Protein AF-A0A1F6ZIB7-F1 (afdb_monomer_lite)

Radius of gyration: 18.15 Å; chains: 1; bounding box: 62×30×43 Å

Foldseek 3Di:
DDPPPDPPDDPVRVVVVVLLVLLLVLLLLLLVLQVVCCVLQVQWDFDPDPQRWTWGAFALKIWIATNNVSWIWIQHNVRDIDTCSPPSQQSVQSSVLSVVL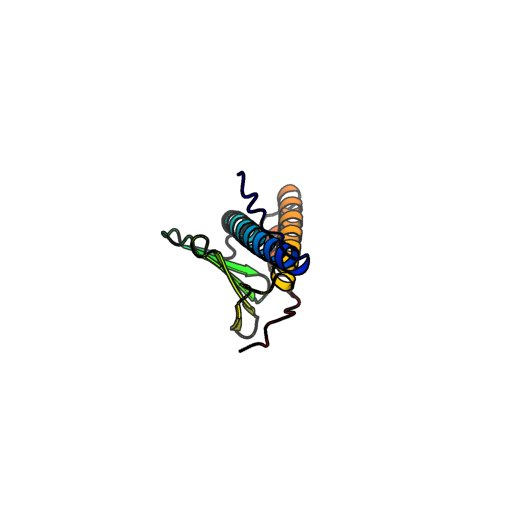VVQLVVCVVPHPSVVSSVSRNDDDDTDPPDRPDD

Structure (mmCIF, N/CA/C/O backbone):
data_AF-A0A1F6ZIB7-F1
#
_entry.id   AF-A0A1F6ZIB7-F1
#
loop_
_atom_site.group_PDB
_atom_site.id
_atom_site.type_symbol
_atom_site.label_atom_id
_atom_site.label_alt_id
_atom_site.label_comp_id
_atom_site.label_asym_id
_atom_site.label_entity_id
_atom_site.label_seq_id
_atom_site.pdbx_PDB_ins_code
_atom_site.Cartn_x
_atom_site.Cartn_y
_atom_site.Cartn_z
_atom_site.occupancy
_atom_site.B_iso_or_equiv
_atom_site.auth_seq_id
_atom_site.auth_comp_id
_atom_site.auth_asym_id
_atom_site.auth_atom_id
_atom_site.pdbx_PDB_model_num
ATOM 1 N N . MET A 1 1 ? 49.292 2.682 -24.109 1.00 42.84 1 MET A N 1
ATOM 2 C CA . MET A 1 1 ? 47.974 2.785 -24.777 1.00 42.84 1 MET A CA 1
ATOM 3 C C . MET A 1 1 ? 46.887 2.647 -23.718 1.00 42.84 1 MET A C 1
ATOM 5 O O . MET A 1 1 ? 46.756 1.574 -23.150 1.00 42.84 1 MET A O 1
ATOM 9 N N . LYS A 1 2 ? 46.167 3.725 -23.384 1.00 43.12 2 LYS A N 1
ATOM 10 C CA . LYS A 1 2 ? 45.013 3.670 -22.473 1.00 43.12 2 LYS A CA 1
ATOM 11 C C . LYS A 1 2 ? 43.752 3.535 -23.329 1.00 43.12 2 LYS A C 1
ATOM 13 O O . LYS A 1 2 ? 43.374 4.502 -23.981 1.00 43.12 2 LYS A O 1
ATOM 18 N N . LYS A 1 3 ? 43.132 2.352 -23.363 1.00 42.75 3 LYS A N 1
ATOM 19 C CA . LYS A 1 3 ? 41.775 2.202 -23.906 1.00 42.75 3 LYS A CA 1
ATOM 20 C C . LYS A 1 3 ? 40.809 2.769 -22.866 1.00 42.75 3 LYS A C 1
ATOM 22 O O . LYS A 1 3 ? 40.631 2.176 -21.806 1.00 42.75 3 LYS A O 1
ATOM 27 N N . LYS A 1 4 ? 40.261 3.957 -23.131 1.00 46.78 4 LYS A N 1
ATOM 28 C CA . LYS A 1 4 ? 39.088 4.467 -22.416 1.00 46.78 4 LYS A CA 1
ATOM 29 C C . LYS A 1 4 ? 37.882 3.696 -22.951 1.00 46.78 4 LYS A C 1
ATOM 31 O O . LYS A 1 4 ? 37.389 4.019 -24.021 1.00 46.78 4 LYS A O 1
ATOM 36 N N . ASN A 1 5 ? 37.450 2.670 -22.229 1.00 47.53 5 ASN A N 1
ATOM 37 C CA . ASN A 1 5 ? 36.135 2.073 -22.433 1.00 47.53 5 ASN A CA 1
ATOM 38 C C . ASN A 1 5 ? 35.145 2.895 -21.598 1.00 47.53 5 ASN A C 1
ATOM 40 O O . ASN A 1 5 ? 34.857 2.544 -20.459 1.00 47.53 5 ASN A O 1
ATOM 44 N N . GLY A 1 6 ? 34.726 4.048 -22.117 1.00 51.22 6 GLY A N 1
ATOM 45 C CA . GLY A 1 6 ? 33.541 4.732 -21.611 1.00 51.22 6 GLY A CA 1
ATOM 46 C C . GLY A 1 6 ? 32.357 4.190 -22.393 1.00 51.22 6 GLY A C 1
ATOM 47 O O . GLY A 1 6 ? 32.307 4.394 -23.601 1.00 51.22 6 GLY A O 1
ATOM 48 N N . ALA A 1 7 ? 31.470 3.440 -21.745 1.00 59.38 7 ALA A N 1
ATOM 49 C CA . ALA A 1 7 ? 30.186 3.110 -22.344 1.00 59.38 7 ALA A CA 1
ATOM 50 C C . ALA A 1 7 ? 29.386 4.417 -22.458 1.00 59.38 7 ALA A C 1
ATOM 52 O O . ALA A 1 7 ? 29.016 5.007 -21.444 1.00 59.38 7 ALA A O 1
ATOM 53 N N . GLU A 1 8 ? 29.204 4.909 -23.681 1.00 57.72 8 GLU A N 1
ATOM 54 C CA . GLU A 1 8 ? 28.270 5.991 -23.984 1.00 57.72 8 GLU A CA 1
ATOM 55 C C . GLU A 1 8 ? 26.873 5.367 -24.052 1.00 57.72 8 GLU A C 1
ATOM 57 O O . GLU A 1 8 ? 26.517 4.743 -25.047 1.00 57.72 8 GLU A O 1
ATOM 62 N N . PHE A 1 9 ? 26.120 5.453 -22.955 1.00 61.12 9 PHE A N 1
ATOM 63 C CA . PHE A 1 9 ? 24.713 5.051 -22.940 1.00 61.12 9 PHE A CA 1
ATOM 64 C C . PHE A 1 9 ? 23.880 6.095 -23.688 1.00 61.12 9 PHE A C 1
ATOM 66 O O . PHE A 1 9 ? 24.076 7.299 -23.496 1.00 61.12 9 PHE A O 1
ATOM 73 N N . GLY A 1 10 ? 22.947 5.645 -24.529 1.00 69.44 10 GLY A N 1
ATOM 74 C CA . GLY A 1 10 ? 22.001 6.540 -25.200 1.00 69.44 10 GLY A CA 1
ATOM 75 C C . GLY A 1 10 ? 21.007 7.151 -24.205 1.00 69.44 10 GLY A C 1
ATOM 76 O O . GLY A 1 10 ? 20.684 6.535 -23.190 1.00 69.44 10 GLY A O 1
ATOM 77 N N . GLU A 1 11 ? 20.475 8.345 -24.492 1.00 70.62 11 GLU A N 1
ATOM 78 C CA . GLU A 1 11 ? 19.506 9.043 -23.620 1.00 70.62 11 GLU A CA 1
ATOM 79 C C . GLU A 1 11 ? 18.298 8.161 -23.240 1.00 70.62 11 GLU A C 1
ATOM 81 O O . GLU A 1 11 ? 17.817 8.212 -22.108 1.00 70.62 11 GLU A O 1
ATOM 86 N N . SER A 1 12 ? 17.862 7.273 -24.141 1.00 78.25 12 SER A N 1
ATOM 87 C CA . SER A 1 12 ? 16.786 6.305 -23.893 1.00 78.25 12 SER A CA 1
ATOM 88 C C . SER A 1 12 ? 17.146 5.215 -22.878 1.00 78.25 12 SER A C 1
ATOM 90 O O . SER A 1 12 ? 16.294 4.792 -22.105 1.00 78.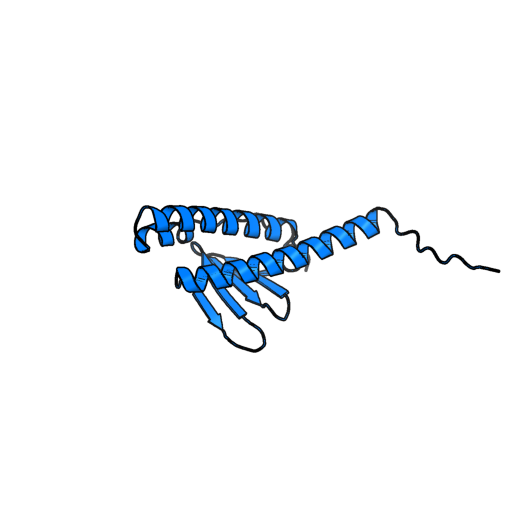25 12 SER A O 1
ATOM 92 N N . GLU A 1 13 ? 18.395 4.743 -22.863 1.00 82.19 13 GLU A N 1
ATOM 93 C CA . GLU A 1 13 ? 18.846 3.713 -21.915 1.00 82.19 13 GLU A CA 1
ATOM 94 C C . GLU A 1 13 ? 18.972 4.296 -20.506 1.00 82.19 13 GLU A C 1
ATOM 96 O O . GLU A 1 13 ? 18.598 3.654 -19.526 1.00 82.19 13 GLU A O 1
ATOM 101 N N . ILE A 1 14 ? 19.434 5.547 -20.408 1.00 84.31 14 ILE A N 1
ATOM 102 C CA . ILE A 1 14 ? 19.493 6.288 -19.145 1.00 84.31 14 ILE A CA 1
ATOM 103 C C . ILE A 1 14 ? 18.083 6.478 -18.572 1.00 84.31 14 ILE A C 1
ATOM 105 O O . ILE A 1 14 ? 17.885 6.244 -17.379 1.00 84.31 14 ILE A O 1
ATOM 109 N N . GLN A 1 15 ? 17.105 6.839 -19.407 1.00 85.12 15 GLN A N 1
ATOM 110 C CA . GLN A 1 15 ? 15.711 7.002 -18.986 1.00 85.12 15 GLN A CA 1
ATOM 111 C C . GLN A 1 15 ? 15.123 5.693 -18.428 1.00 85.12 15 GLN A C 1
ATOM 113 O O . GLN A 1 15 ? 14.556 5.693 -17.337 1.00 85.12 15 GLN A O 1
ATOM 118 N N . ILE A 1 16 ? 15.327 4.561 -19.112 1.00 86.50 16 ILE A N 1
ATOM 119 C CA . ILE A 1 16 ? 14.847 3.243 -18.652 1.00 86.50 16 ILE A CA 1
ATOM 120 C C . ILE A 1 16 ? 15.470 2.865 -17.300 1.00 86.50 16 ILE A C 1
ATOM 122 O O . ILE A 1 16 ? 14.781 2.374 -16.405 1.00 86.50 16 ILE A O 1
ATOM 126 N N . LEU A 1 17 ? 16.773 3.106 -17.126 1.00 87.44 17 LEU A N 1
ATOM 127 C CA . LEU A 1 17 ? 17.465 2.830 -15.864 1.00 87.44 17 LEU A CA 1
ATOM 128 C C . LEU A 1 17 ? 16.940 3.703 -14.717 1.00 87.44 17 LEU A C 1
ATOM 130 O O . LEU A 1 17 ? 16.811 3.222 -13.590 1.00 87.44 17 LEU A O 1
ATOM 134 N N . GLN A 1 18 ? 16.628 4.972 -14.992 1.00 92.00 18 GLN A N 1
ATOM 135 C CA . GLN A 1 18 ? 16.036 5.879 -14.009 1.00 92.00 18 GLN A CA 1
ATOM 136 C C . GLN A 1 18 ? 14.635 5.423 -13.596 1.00 92.00 18 GLN A C 1
ATOM 138 O O . GLN A 1 18 ? 14.360 5.337 -12.400 1.00 92.00 18 GLN A O 1
ATOM 143 N N . GLU A 1 19 ? 13.784 5.067 -14.558 1.00 91.62 19 GLU A N 1
ATOM 144 C CA . GLU A 1 19 ? 12.427 4.579 -14.295 1.00 91.62 19 GLU A CA 1
ATOM 145 C C . GLU A 1 19 ? 12.429 3.255 -13.524 1.00 91.62 19 GLU A C 1
ATOM 147 O O . GLU A 1 19 ? 11.693 3.106 -12.551 1.00 91.62 19 GLU A O 1
ATOM 152 N N . SER A 1 20 ? 13.304 2.315 -13.893 1.00 90.88 20 SER A N 1
ATOM 153 C CA . SER A 1 20 ? 13.453 1.038 -13.186 1.00 90.88 20 SER A CA 1
ATOM 154 C C . SER A 1 20 ? 13.919 1.233 -11.741 1.00 90.88 20 SER A C 1
ATOM 156 O O . SER A 1 20 ? 13.385 0.608 -10.820 1.00 90.88 20 SER A O 1
ATOM 158 N N . ARG A 1 21 ? 14.880 2.138 -11.519 1.00 93.62 21 ARG A N 1
ATOM 159 C CA . ARG A 1 21 ? 15.339 2.485 -10.173 1.00 93.62 21 ARG A CA 1
ATOM 160 C C . ARG A 1 21 ? 14.219 3.111 -9.347 1.00 93.62 21 ARG A C 1
ATOM 162 O O . ARG A 1 21 ? 14.023 2.722 -8.198 1.00 93.62 21 ARG A O 1
ATOM 169 N N . GLU A 1 22 ? 13.500 4.073 -9.915 1.00 95.69 22 GLU A N 1
ATOM 170 C CA . GLU A 1 22 ? 12.400 4.739 -9.223 1.00 95.69 22 GLU A CA 1
ATOM 171 C C . GLU A 1 22 ? 11.288 3.757 -8.850 1.00 95.69 22 GLU A C 1
ATOM 173 O O . GLU A 1 22 ? 10.782 3.806 -7.729 1.00 95.69 22 GLU A O 1
ATOM 178 N N . LEU A 1 23 ? 10.952 2.835 -9.754 1.00 95.12 23 LEU A N 1
ATOM 179 C CA . LEU A 1 23 ? 9.972 1.786 -9.507 1.00 95.12 23 LEU A CA 1
ATOM 180 C C . LEU A 1 23 ? 10.355 0.947 -8.282 1.00 95.12 23 LEU A C 1
ATOM 182 O O . LEU A 1 23 ? 9.546 0.796 -7.368 1.00 95.12 23 LEU A O 1
ATOM 186 N N . GLY A 1 24 ? 11.603 0.469 -8.218 1.00 94.88 24 GLY A N 1
ATOM 187 C CA . GLY A 1 24 ? 12.105 -0.275 -7.060 1.00 94.88 24 GLY A CA 1
ATOM 188 C C . GLY A 1 24 ? 12.053 0.538 -5.761 1.00 94.88 24 GLY A C 1
ATOM 189 O O . GLY A 1 24 ? 11.571 0.052 -4.737 1.00 94.88 24 GLY A O 1
ATOM 190 N N . GLU A 1 25 ? 12.478 1.805 -5.802 1.00 96.44 25 GLU A N 1
ATOM 191 C CA . GLU A 1 25 ? 12.436 2.696 -4.636 1.00 96.44 25 GLU A CA 1
ATOM 192 C C . GLU A 1 25 ? 11.004 2.960 -4.142 1.00 96.44 25 GLU A C 1
ATOM 194 O O . GLU A 1 25 ? 10.774 3.050 -2.934 1.00 96.44 25 GLU A O 1
ATOM 199 N N . LEU A 1 26 ? 10.037 3.107 -5.050 1.00 97.56 26 LEU A N 1
ATOM 200 C CA . LEU A 1 26 ? 8.635 3.312 -4.693 1.00 97.56 26 LEU A CA 1
ATOM 201 C C . LEU A 1 26 ? 8.004 2.052 -4.109 1.00 97.56 26 LEU A C 1
ATOM 203 O O . LEU A 1 26 ? 7.328 2.161 -3.090 1.00 97.56 26 LEU A O 1
ATOM 207 N N . LYS A 1 27 ? 8.257 0.873 -4.685 1.00 97.19 27 LYS A N 1
ATOM 208 C CA . LYS A 1 27 ? 7.747 -0.401 -4.149 1.00 97.19 27 LYS A CA 1
ATOM 209 C C . LYS A 1 27 ? 8.237 -0.634 -2.723 1.00 97.19 27 LYS A C 1
ATOM 211 O O . LYS A 1 27 ? 7.429 -0.917 -1.846 1.00 97.19 27 LYS A O 1
ATOM 216 N N . TYR A 1 28 ? 9.518 -0.373 -2.460 1.00 96.50 28 TYR A N 1
ATOM 217 C CA . TYR A 1 28 ? 10.065 -0.413 -1.103 1.00 96.50 28 TYR A CA 1
ATOM 218 C C . TYR A 1 28 ? 9.379 0.591 -0.159 1.00 96.50 28 TYR A C 1
ATOM 220 O O . TYR A 1 28 ? 8.989 0.249 0.955 1.00 96.50 28 TYR A O 1
ATOM 228 N N . LYS A 1 29 ? 9.187 1.845 -0.595 1.00 97.56 29 LYS A N 1
ATOM 229 C CA . LYS A 1 29 ? 8.506 2.871 0.219 1.00 97.56 29 LYS A CA 1
ATOM 230 C C . LYS A 1 29 ? 7.048 2.520 0.511 1.00 97.56 29 LYS A C 1
ATOM 232 O O . LYS A 1 29 ? 6.579 2.820 1.606 1.00 97.56 29 LYS A O 1
ATOM 237 N N . ILE A 1 30 ? 6.342 1.932 -0.454 1.00 98.00 30 ILE A N 1
ATOM 238 C CA . ILE A 1 30 ? 4.977 1.432 -0.275 1.00 98.00 30 ILE A CA 1
ATOM 239 C C . ILE A 1 30 ? 4.987 0.323 0.770 1.00 98.00 30 ILE A C 1
ATOM 241 O O . ILE A 1 30 ? 4.268 0.446 1.755 1.00 98.00 30 ILE A O 1
ATOM 245 N N . HIS A 1 31 ? 5.849 -0.681 0.614 1.00 97.56 31 HIS A N 1
ATOM 246 C CA . HIS A 1 31 ? 5.975 -1.792 1.553 1.00 97.56 31 HIS A CA 1
ATOM 247 C C . HIS A 1 31 ? 6.159 -1.303 3.001 1.00 97.56 31 HIS A C 1
ATOM 249 O O . HIS A 1 31 ? 5.338 -1.568 3.878 1.00 97.56 31 HIS A O 1
ATOM 255 N N . GLU A 1 32 ? 7.164 -0.456 3.232 1.00 96.88 32 GLU A N 1
ATOM 256 C CA . GLU A 1 32 ? 7.455 0.128 4.547 1.00 96.88 32 GLU A CA 1
ATOM 257 C C . GLU A 1 32 ? 6.312 0.982 5.113 1.00 96.88 32 GLU A C 1
ATOM 259 O O . GLU A 1 32 ? 6.130 1.079 6.332 1.00 96.88 32 GLU A O 1
ATOM 264 N N . LEU A 1 33 ? 5.556 1.655 4.243 1.00 97.56 33 LEU A N 1
ATOM 265 C CA . LEU A 1 33 ? 4.387 2.423 4.648 1.00 97.56 33 LEU A CA 1
ATOM 266 C C . LEU A 1 33 ? 3.253 1.492 5.088 1.00 97.56 33 LEU A C 1
ATOM 268 O O . LEU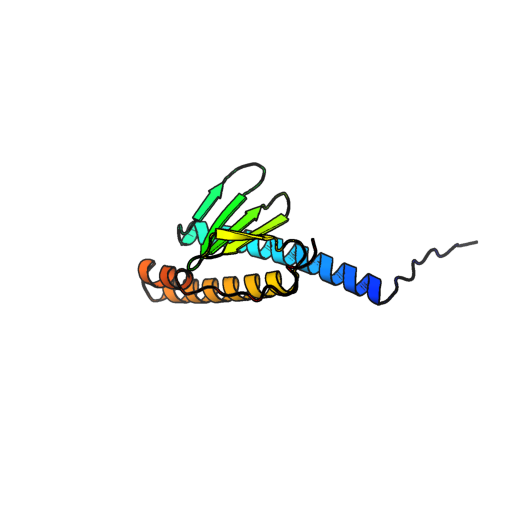 A 1 33 ? 2.665 1.733 6.142 1.00 97.56 33 LEU A O 1
ATOM 272 N N . LEU A 1 34 ? 2.986 0.423 4.336 1.00 97.75 34 LEU A N 1
ATOM 273 C CA . LEU A 1 34 ? 1.948 -0.553 4.662 1.00 97.75 34 LEU A CA 1
ATOM 274 C C . LEU A 1 34 ? 2.228 -1.248 5.998 1.00 97.75 34 LEU A C 1
ATOM 276 O O . LEU A 1 34 ? 1.326 -1.301 6.831 1.00 97.75 34 LEU A O 1
ATOM 280 N N . LYS A 1 35 ? 3.479 -1.649 6.285 1.00 95.88 35 LYS A N 1
ATOM 281 C CA . LYS A 1 35 ? 3.853 -2.220 7.601 1.00 95.88 35 LYS A CA 1
ATOM 282 C C . LYS A 1 35 ? 3.438 -1.309 8.749 1.00 95.88 35 LYS A C 1
ATOM 284 O O . LYS A 1 35 ? 2.819 -1.734 9.721 1.00 95.88 35 LYS A O 1
ATOM 289 N N . LYS A 1 36 ? 3.764 -0.019 8.628 1.00 95.81 36 LYS A N 1
ATOM 290 C CA . LYS A 1 36 ? 3.435 0.986 9.648 1.00 95.81 36 LYS A CA 1
ATOM 291 C C . LYS A 1 36 ? 1.932 1.182 9.780 1.00 95.81 36 LYS A C 1
ATOM 293 O O . LYS A 1 36 ? 1.453 1.400 10.890 1.00 95.81 36 LYS A O 1
ATOM 298 N N . LEU A 1 37 ? 1.203 1.152 8.666 1.00 96.25 37 LEU A N 1
ATOM 299 C CA . LEU A 1 37 ? -0.246 1.300 8.666 1.00 96.25 37 LEU A CA 1
ATOM 300 C C . LEU A 1 37 ? -0.934 0.093 9.299 1.00 96.25 37 LEU A C 1
ATOM 302 O O . LEU A 1 37 ? -1.810 0.310 10.129 1.00 96.25 37 LEU A O 1
ATOM 306 N N . ILE A 1 38 ? -0.510 -1.140 9.017 1.00 95.69 38 ILE A N 1
ATOM 307 C CA . ILE A 1 38 ? -1.067 -2.349 9.648 1.00 95.69 38 ILE A CA 1
ATOM 308 C C . ILE A 1 38 ? -0.936 -2.277 11.164 1.00 95.69 38 ILE A C 1
ATOM 310 O O . ILE A 1 38 ? -1.939 -2.365 11.864 1.00 95.69 38 ILE A O 1
ATOM 314 N N . VAL A 1 39 ? 0.265 -1.990 11.673 1.00 93.62 39 VAL A N 1
ATOM 315 C CA . VAL A 1 39 ? 0.506 -1.876 13.123 1.00 93.62 39 VAL A CA 1
ATOM 316 C C . VAL A 1 39 ? -0.383 -0.809 13.777 1.00 93.62 39 VAL A C 1
ATOM 318 O O . VAL A 1 39 ? -0.746 -0.925 14.944 1.00 93.62 39 VAL A O 1
ATOM 321 N N . LYS A 1 40 ? -0.730 0.255 13.044 1.00 93.06 40 LYS A N 1
ATOM 322 C CA . LYS A 1 40 ? -1.551 1.363 13.552 1.00 93.06 40 LYS A CA 1
ATOM 323 C C . LYS A 1 40 ? -3.059 1.142 13.404 1.00 93.06 40 LYS A C 1
ATOM 325 O O . LYS A 1 40 ? -3.816 1.753 14.156 1.00 93.06 40 LYS A O 1
ATOM 330 N N . THR A 1 41 ? -3.491 0.394 12.392 1.00 93.75 41 THR A N 1
ATOM 331 C CA . THR A 1 41 ? -4.893 0.367 11.934 1.00 93.75 41 THR A CA 1
ATOM 332 C C . THR A 1 41 ? -5.548 -1.000 12.025 1.00 93.75 41 THR A C 1
ATOM 334 O O . THR A 1 41 ? -6.773 -1.043 12.055 1.00 93.75 41 THR A O 1
ATOM 337 N N . GLU A 1 42 ? -4.759 -2.077 12.060 1.00 93.38 42 GLU A N 1
ATOM 338 C CA . GLU A 1 42 ? -5.226 -3.469 12.012 1.00 93.38 42 GLU A CA 1
ATOM 339 C C . GLU A 1 42 ? -6.069 -3.798 10.757 1.00 93.38 42 GLU A C 1
ATOM 341 O O . GLU A 1 42 ? -6.818 -4.768 10.747 1.00 93.38 42 GLU A O 1
ATOM 346 N N . LEU A 1 43 ? -5.949 -3.004 9.682 1.00 94.12 43 LEU A N 1
ATOM 347 C CA . LEU A 1 43 ? -6.648 -3.205 8.402 1.00 94.12 43 LEU A CA 1
ATOM 348 C C . LEU A 1 43 ? -5.892 -4.148 7.457 1.00 94.12 43 LEU A C 1
ATOM 350 O O . LEU A 1 43 ? -5.669 -3.831 6.291 1.00 94.12 43 LEU A O 1
ATOM 354 N N . GLY A 1 44 ? -5.404 -5.267 7.968 1.00 94.38 44 GLY A N 1
ATOM 355 C CA . GLY A 1 44 ? -4.658 -6.205 7.147 1.00 94.38 44 GLY A CA 1
ATOM 356 C C . GLY A 1 44 ? -3.800 -7.153 7.956 1.00 94.38 44 GLY A C 1
ATOM 357 O O . GLY A 1 44 ? -3.829 -7.165 9.188 1.00 94.38 44 GLY A O 1
ATOM 358 N N . GLU A 1 45 ? -3.001 -7.921 7.234 1.00 95.06 45 GLU A N 1
ATOM 359 C CA . GLU A 1 45 ? -2.174 -8.984 7.776 1.00 95.06 45 GLU A CA 1
ATOM 360 C C . GLU A 1 45 ? -0.716 -8.766 7.375 1.00 95.06 45 GLU A C 1
ATOM 362 O O . GLU A 1 45 ? -0.395 -8.475 6.220 1.00 95.06 45 GLU A O 1
ATOM 367 N N . LEU A 1 46 ? 0.166 -8.892 8.364 1.00 92.94 46 LEU A N 1
ATOM 368 C CA . LEU A 1 46 ? 1.606 -8.977 8.171 1.00 92.94 46 LEU A CA 1
ATOM 369 C C . LEU A 1 46 ? 2.006 -10.430 8.423 1.00 92.94 46 LEU A C 1
ATOM 371 O O . LEU A 1 46 ? 1.907 -10.908 9.555 1.00 92.94 46 LEU A O 1
ATOM 375 N N . GLU A 1 47 ? 2.466 -11.123 7.387 1.00 91.12 47 GLU A N 1
ATOM 376 C CA . GLU A 1 47 ? 3.030 -12.459 7.535 1.00 91.12 47 GLU A CA 1
ATOM 377 C C . GLU A 1 47 ? 4.526 -12.326 7.828 1.00 91.12 47 GLU A C 1
ATOM 379 O O . GLU A 1 47 ? 5.353 -12.086 6.942 1.00 91.12 47 GLU A O 1
ATOM 384 N N . GLU A 1 48 ? 4.877 -12.461 9.110 1.00 72.44 48 GLU A N 1
ATOM 385 C CA . GLU A 1 48 ? 6.259 -12.412 9.593 1.00 72.44 48 GLU A CA 1
ATOM 386 C C . GLU A 1 48 ? 7.020 -13.692 9.195 1.00 72.44 48 GLU A C 1
ATOM 388 O O . GLU A 1 48 ? 7.316 -14.573 10.005 1.00 72.44 48 GLU A O 1
ATOM 393 N N . GLY A 1 49 ? 7.314 -13.803 7.901 1.00 83.06 49 GLY A N 1
ATOM 394 C CA . GLY A 1 49 ? 8.146 -14.830 7.290 1.00 83.06 49 GLY A CA 1
ATOM 395 C C . GLY A 1 49 ? 9.433 -14.254 6.700 1.00 83.06 49 GLY A C 1
ATOM 396 O O . GLY A 1 49 ? 9.742 -13.072 6.820 1.00 83.06 49 GLY A O 1
ATOM 397 N N . TRP A 1 50 ? 10.201 -15.099 6.012 1.00 83.62 50 TRP A N 1
ATOM 398 C CA . TRP A 1 50 ? 11.401 -14.659 5.286 1.00 83.62 50 TRP A CA 1
ATOM 399 C C . TRP A 1 50 ? 11.074 -13.739 4.098 1.00 83.62 50 TRP A C 1
ATOM 401 O O . TRP A 1 50 ? 11.941 -12.980 3.667 1.00 83.62 50 TRP A O 1
ATOM 411 N N . ALA A 1 51 ? 9.851 -13.838 3.569 1.00 84.44 51 ALA A N 1
ATOM 412 C CA . ALA A 1 51 ? 9.367 -13.050 2.444 1.00 84.44 51 ALA A CA 1
ATOM 413 C C . ALA A 1 51 ? 8.883 -11.650 2.859 1.00 84.44 51 ALA A C 1
ATOM 415 O O . ALA A 1 51 ? 8.926 -10.739 2.031 1.00 84.44 51 ALA A O 1
ATOM 416 N N . ASP A 1 52 ? 8.530 -11.475 4.142 1.00 90.56 52 ASP A N 1
ATOM 417 C CA . ASP A 1 52 ? 7.993 -10.231 4.704 1.00 90.56 52 ASP A CA 1
ATOM 418 C C . ASP A 1 52 ? 6.768 -9.774 3.900 1.00 90.56 52 ASP A C 1
ATOM 420 O O . ASP A 1 52 ? 6.820 -8.778 3.187 1.00 90.56 52 ASP A O 1
ATOM 424 N N . ASP A 1 53 ? 5.704 -10.579 3.915 1.00 96.00 53 ASP A N 1
ATOM 425 C CA . ASP A 1 53 ? 4.524 -10.376 3.074 1.00 96.00 53 ASP A CA 1
ATOM 426 C C . ASP A 1 53 ? 3.456 -9.551 3.797 1.00 96.00 53 ASP A C 1
ATOM 428 O O . ASP A 1 53 ? 3.231 -9.685 5.003 1.00 96.00 53 ASP A O 1
ATOM 432 N N . ILE A 1 54 ? 2.783 -8.687 3.042 1.00 97.19 54 ILE A N 1
ATOM 433 C CA . ILE A 1 54 ? 1.744 -7.792 3.540 1.00 97.19 54 ILE A CA 1
ATOM 434 C C . ILE A 1 54 ? 0.501 -7.907 2.675 1.00 97.19 54 ILE A C 1
ATOM 436 O O . ILE A 1 54 ? 0.595 -7.754 1.460 1.00 97.19 54 ILE A O 1
ATOM 440 N N . ASN A 1 55 ? -0.657 -8.036 3.318 1.00 97.31 55 ASN A N 1
ATOM 441 C CA . ASN A 1 55 ? -1.961 -7.754 2.728 1.00 97.31 55 ASN A CA 1
ATOM 442 C C . ASN A 1 55 ? -2.596 -6.587 3.483 1.00 97.31 55 ASN A C 1
ATOM 444 O O . ASN A 1 55 ? -2.728 -6.645 4.703 1.00 97.31 55 ASN A O 1
ATOM 448 N N . PHE A 1 56 ? -2.960 -5.516 2.783 1.00 97.62 56 PHE A N 1
ATOM 449 C CA . PHE A 1 56 ? -3.565 -4.330 3.388 1.00 97.62 56 PHE A CA 1
ATOM 450 C C . PHE A 1 56 ? -4.877 -3.961 2.704 1.00 97.62 56 PHE A C 1
ATOM 452 O O . PHE A 1 56 ? -4.897 -3.695 1.501 1.00 97.62 56 PHE A O 1
ATOM 459 N N . ASP A 1 57 ? -5.945 -3.871 3.486 1.00 96.62 57 ASP A N 1
ATOM 460 C CA . ASP A 1 57 ? -7.281 -3.551 3.005 1.00 96.62 57 ASP A CA 1
ATOM 461 C C . ASP A 1 57 ? -7.478 -2.037 2.885 1.00 96.62 57 ASP A C 1
ATOM 463 O O . ASP A 1 57 ? -7.235 -1.251 3.810 1.00 96.62 57 ASP A O 1
ATOM 467 N N . ILE A 1 58 ? -7.943 -1.607 1.713 1.00 94.94 58 ILE A N 1
ATOM 468 C CA . ILE A 1 58 ? -8.166 -0.204 1.382 1.00 94.94 58 ILE A CA 1
ATOM 469 C C . ILE A 1 58 ? -9.405 -0.037 0.496 1.00 94.94 58 ILE A C 1
ATOM 471 O O . ILE A 1 58 ? -9.453 -0.420 -0.669 1.00 94.94 58 ILE A O 1
ATOM 475 N N . GLY A 1 59 ? -10.434 0.602 1.044 1.00 92.12 59 GLY A N 1
ATOM 476 C CA . GLY A 1 59 ? -11.740 0.696 0.405 1.00 92.12 59 GLY A CA 1
ATOM 477 C C . GLY A 1 59 ? -12.345 -0.695 0.236 1.00 92.12 59 GLY A C 1
ATOM 478 O O . GLY A 1 59 ? -12.555 -1.394 1.222 1.00 92.12 59 GLY A O 1
ATOM 479 N N . ALA A 1 60 ? -12.619 -1.071 -1.012 1.00 92.19 60 ALA A N 1
ATOM 480 C CA . ALA A 1 60 ? -13.050 -2.414 -1.400 1.00 92.19 60 ALA A CA 1
ATOM 481 C C . ALA A 1 60 ? -11.920 -3.224 -2.067 1.00 92.19 60 ALA A C 1
ATOM 483 O O . ALA A 1 60 ? -12.186 -4.239 -2.695 1.00 92.19 60 ALA A O 1
ATOM 484 N N . CYS A 1 61 ? -10.675 -2.757 -1.966 1.00 94.75 61 CYS A N 1
ATOM 485 C CA . CYS A 1 61 ? -9.506 -3.365 -2.590 1.00 94.75 61 CYS A CA 1
ATOM 486 C C . CYS A 1 61 ? -8.538 -3.891 -1.526 1.00 94.75 61 CYS A C 1
ATOM 488 O O . CYS A 1 61 ? -8.534 -3.407 -0.391 1.00 94.75 61 CYS A O 1
ATOM 490 N N . THR A 1 62 ? -7.636 -4.780 -1.929 1.00 96.69 62 THR A N 1
ATOM 491 C CA . THR A 1 62 ? -6.526 -5.251 -1.091 1.00 96.69 62 THR A CA 1
ATOM 492 C C . THR A 1 62 ? -5.208 -5.022 -1.823 1.00 96.69 62 THR A C 1
ATOM 494 O O . THR A 1 62 ? -5.074 -5.316 -3.009 1.00 96.69 62 THR A O 1
ATOM 497 N N . ILE A 1 63 ? -4.222 -4.460 -1.127 1.00 97.31 63 ILE A N 1
ATOM 498 C CA . ILE A 1 63 ? -2.860 -4.299 -1.636 1.00 97.31 63 ILE A CA 1
ATOM 499 C C . ILE A 1 63 ? -2.006 -5.418 -1.058 1.00 97.31 63 ILE A C 1
ATOM 501 O O . ILE A 1 63 ? -1.789 -5.461 0.154 1.00 97.31 63 ILE A O 1
ATOM 505 N N . TYR A 1 64 ? -1.473 -6.262 -1.932 1.00 97.62 64 TYR A N 1
ATOM 506 C CA . TYR A 1 64 ? -0.444 -7.231 -1.586 1.00 97.62 64 TYR A CA 1
ATOM 507 C C . TYR A 1 64 ? 0.945 -6.651 -1.859 1.00 97.62 64 TYR A C 1
ATOM 509 O O . TYR A 1 64 ? 1.192 -6.079 -2.925 1.00 97.62 64 TYR A O 1
ATOM 517 N N . SER A 1 65 ? 1.874 -6.815 -0.917 1.00 97.44 65 SER A N 1
ATOM 518 C CA . SER A 1 65 ? 3.275 -6.441 -1.095 1.00 97.44 65 SER A CA 1
ATOM 519 C C . SER A 1 65 ? 4.225 -7.459 -0.471 1.00 97.44 65 SER A C 1
ATOM 521 O O . SER A 1 65 ? 4.165 -7.697 0.731 1.00 97.44 65 SER A O 1
ATOM 523 N N . CYS A 1 66 ? 5.162 -7.967 -1.274 1.00 95.62 6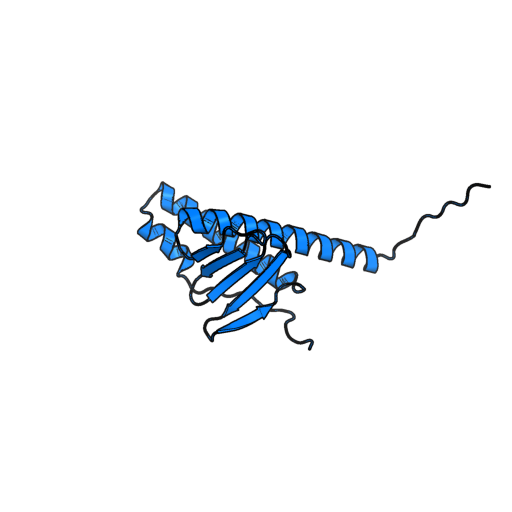6 CYS A N 1
ATOM 524 C CA . CYS A 1 66 ? 6.260 -8.818 -0.813 1.00 95.62 66 CYS A CA 1
ATOM 525 C C . CYS A 1 66 ? 7.538 -7.994 -0.645 1.00 95.62 66 CYS A C 1
ATOM 527 O O . CYS A 1 66 ? 8.040 -7.439 -1.632 1.00 95.62 66 CYS A O 1
ATOM 529 N N . GLY A 1 67 ? 8.097 -7.943 0.564 1.00 91.50 67 GLY A N 1
ATOM 530 C CA . GLY A 1 67 ? 9.344 -7.226 0.834 1.00 91.50 67 GLY A CA 1
ATOM 531 C C . GLY A 1 67 ? 10.548 -7.862 0.134 1.00 91.50 67 GLY A C 1
ATOM 532 O O . GLY A 1 67 ? 11.345 -7.166 -0.502 1.00 91.50 67 GLY A O 1
ATOM 533 N N . TYR A 1 68 ? 10.657 -9.194 0.183 1.00 90.88 68 TYR A N 1
ATOM 534 C CA . TYR A 1 68 ? 11.809 -9.926 -0.354 1.00 90.88 68 TYR A CA 1
ATOM 535 C C . TYR A 1 68 ? 11.887 -9.887 -1.882 1.00 90.88 68 TYR A C 1
ATOM 537 O O . TYR A 1 68 ? 12.919 -9.521 -2.449 1.00 90.88 68 TYR A O 1
ATOM 545 N N . TYR A 1 69 ? 10.795 -10.240 -2.562 1.00 90.88 69 TYR A N 1
ATOM 546 C CA . TYR A 1 69 ? 10.743 -10.221 -4.026 1.00 90.88 69 TYR A CA 1
ATOM 547 C C . TYR A 1 69 ? 10.457 -8.834 -4.590 1.00 90.88 69 TYR A C 1
ATOM 549 O O . TYR A 1 69 ? 10.476 -8.660 -5.808 1.00 90.88 69 TYR A O 1
ATOM 557 N N . SER A 1 70 ? 10.218 -7.846 -3.716 1.00 91.62 70 SER A N 1
ATOM 558 C CA . SER A 1 70 ? 9.755 -6.519 -4.100 1.00 91.62 70 SER A CA 1
ATOM 559 C C . SER A 1 70 ? 8.578 -6.641 -5.059 1.00 91.62 70 SER A C 1
ATOM 561 O O . SER A 1 70 ? 8.664 -6.076 -6.136 1.00 91.62 70 SER A O 1
ATOM 563 N N . GLN A 1 71 ? 7.536 -7.406 -4.724 1.00 94.31 71 GLN A N 1
ATOM 564 C CA . GLN A 1 71 ? 6.325 -7.560 -5.549 1.00 94.31 71 GLN A CA 1
ATOM 565 C C . GLN A 1 71 ? 5.223 -6.632 -5.053 1.00 94.31 71 GLN A C 1
ATOM 567 O O . GLN A 1 71 ? 5.181 -6.288 -3.866 1.00 94.31 71 GLN A O 1
ATOM 572 N N . LEU A 1 72 ? 4.354 -6.203 -5.965 1.00 96.62 72 LEU A N 1
ATOM 573 C CA . LEU A 1 72 ? 3.214 -5.365 -5.632 1.00 96.62 72 LEU A CA 1
ATOM 574 C C . LEU A 1 72 ? 2.015 -5.701 -6.520 1.00 96.62 72 LEU A C 1
ATOM 576 O O . LEU A 1 72 ? 2.069 -5.523 -7.737 1.00 96.62 72 LEU A O 1
ATOM 580 N N . THR A 1 73 ? 0.923 -6.114 -5.887 1.00 96.75 73 THR A N 1
ATOM 581 C CA . THR A 1 73 ? -0.332 -6.471 -6.555 1.00 96.75 73 THR A CA 1
ATOM 582 C C . THR A 1 73 ? -1.477 -5.706 -5.907 1.00 96.75 73 THR A C 1
ATOM 584 O O . THR A 1 73 ? -1.507 -5.532 -4.689 1.00 96.75 73 THR A O 1
ATOM 587 N N . LEU A 1 74 ? -2.416 -5.228 -6.720 1.00 95.69 74 LEU A N 1
ATOM 588 C CA . LEU A 1 74 ? -3.688 -4.691 -6.250 1.00 95.69 74 LEU A CA 1
ATOM 589 C C . LEU A 1 74 ? -4.798 -5.660 -6.646 1.00 95.69 74 LEU A C 1
ATOM 591 O O . LEU A 1 74 ? -4.958 -5.936 -7.828 1.00 95.69 74 LEU A O 1
ATOM 595 N N . THR A 1 75 ? -5.577 -6.123 -5.681 1.00 94.94 75 THR A N 1
ATOM 596 C CA . THR A 1 75 ? -6.831 -6.833 -5.930 1.00 94.94 75 THR A CA 1
ATOM 597 C C . THR A 1 75 ? -7.972 -5.831 -5.825 1.00 94.94 75 THR A C 1
ATOM 599 O O . THR A 1 75 ? -8.089 -5.146 -4.805 1.00 94.94 75 THR A O 1
ATOM 602 N N . ASP A 1 76 ? -8.763 -5.678 -6.884 1.00 91.62 76 ASP A N 1
ATOM 603 C CA . ASP A 1 76 ? -9.876 -4.725 -6.914 1.00 91.62 76 ASP A CA 1
ATOM 604 C C . ASP A 1 76 ? -11.162 -5.261 -6.254 1.00 91.62 76 ASP A C 1
ATOM 606 O O . ASP A 1 76 ? -11.179 -6.341 -5.665 1.00 91.62 76 ASP A O 1
ATOM 610 N N . GLU A 1 77 ? -12.241 -4.474 -6.318 1.00 90.06 77 GLU A N 1
ATOM 611 C CA . GLU A 1 77 ? -13.530 -4.808 -5.692 1.00 90.06 77 GLU A CA 1
ATOM 612 C C . GLU A 1 77 ? -14.244 -6.012 -6.321 1.00 90.06 77 GLU A C 1
ATOM 614 O O . GLU A 1 77 ? -15.073 -6.643 -5.661 1.00 90.06 77 GLU A O 1
ATOM 619 N N . ASP A 1 78 ? -13.901 -6.348 -7.566 1.00 90.88 78 ASP A N 1
ATOM 620 C CA . ASP A 1 78 ? -14.408 -7.523 -8.274 1.00 90.88 78 ASP A CA 1
ATOM 621 C C . ASP A 1 78 ? -13.541 -8.769 -7.999 1.00 90.88 78 ASP A C 1
ATOM 623 O O . ASP A 1 78 ? -13.897 -9.882 -8.396 1.00 90.88 78 ASP A O 1
ATOM 627 N N . GLY A 1 79 ? -12.427 -8.605 -7.274 1.00 90.31 79 GLY A N 1
ATOM 628 C CA . GLY A 1 79 ? -11.463 -9.660 -6.976 1.00 90.31 79 GLY A CA 1
ATOM 629 C C . GLY A 1 79 ? -10.441 -9.894 -8.091 1.00 90.31 79 GLY A C 1
ATOM 630 O O . GLY A 1 79 ? -9.738 -10.904 -8.056 1.00 90.31 79 GLY A O 1
ATOM 631 N N . GLU A 1 80 ? -10.347 -9.000 -9.077 1.00 92.56 80 GLU A N 1
ATOM 632 C CA . GLU A 1 80 ? -9.355 -9.095 -10.149 1.00 92.56 80 GLU A CA 1
ATOM 633 C C . GLU A 1 80 ? -7.987 -8.618 -9.646 1.00 92.56 80 GLU A C 1
ATOM 635 O O . GLU A 1 80 ? -7.859 -7.572 -9.003 1.00 92.56 80 GLU A O 1
ATOM 640 N N . GLU A 1 81 ? -6.947 -9.397 -9.946 1.00 94.44 81 GLU A N 1
ATOM 641 C CA . GLU A 1 81 ? -5.570 -9.097 -9.556 1.00 94.44 81 GLU A CA 1
ATOM 642 C C . GLU A 1 81 ? -4.839 -8.288 -10.634 1.00 94.44 81 GLU A C 1
ATOM 644 O O . GLU A 1 81 ? -4.746 -8.680 -11.800 1.00 94.44 81 GLU A O 1
ATOM 649 N N . HIS A 1 82 ? -4.232 -7.185 -10.207 1.00 92.69 82 HIS A N 1
ATOM 650 C CA . HIS A 1 82 ? -3.484 -6.256 -11.044 1.00 92.69 82 HIS A CA 1
ATOM 651 C C . HIS A 1 82 ? -2.025 -6.208 -10.584 1.00 92.69 82 HIS A C 1
ATOM 653 O O . HIS A 1 82 ? -1.698 -5.568 -9.582 1.00 92.69 82 HIS A O 1
ATOM 659 N N . GLU A 1 83 ? -1.133 -6.886 -11.310 1.00 94.31 83 GLU A N 1
ATOM 660 C CA . GLU A 1 83 ? 0.311 -6.866 -11.036 1.00 94.31 83 GLU A CA 1
ATOM 661 C C . GLU A 1 83 ? 0.908 -5.500 -11.421 1.00 94.31 83 GLU A C 1
ATOM 663 O O . GLU A 1 83 ? 0.851 -5.077 -12.578 1.00 94.31 83 GLU A O 1
ATOM 668 N N . LEU A 1 84 ? 1.510 -4.800 -10.454 1.00 93.12 84 LEU A N 1
ATOM 669 C CA . LEU A 1 84 ? 2.026 -3.434 -10.629 1.00 93.12 84 LEU A CA 1
ATOM 670 C C . LEU A 1 84 ? 3.545 -3.393 -10.850 1.00 93.12 84 LEU A C 1
ATOM 672 O O . LEU A 1 84 ? 4.150 -2.323 -10.927 1.00 93.12 84 LEU A O 1
ATOM 676 N N . ASP A 1 85 ? 4.177 -4.557 -10.990 1.00 90.38 85 ASP A N 1
ATOM 677 C CA . ASP A 1 85 ? 5.630 -4.736 -11.007 1.00 90.38 85 ASP A CA 1
ATOM 678 C C . ASP A 1 85 ? 6.352 -4.055 -12.170 1.00 90.38 85 ASP A C 1
ATOM 680 O O . ASP A 1 85 ? 7.580 -3.954 -12.153 1.00 90.38 85 ASP A O 1
ATOM 684 N N . ARG A 1 86 ? 5.603 -3.583 -13.171 1.00 89.12 86 ARG A N 1
ATOM 685 C CA . ARG A 1 86 ? 6.116 -2.896 -14.363 1.00 89.12 86 ARG A CA 1
ATOM 686 C C . ARG A 1 86 ? 5.416 -1.568 -14.653 1.00 89.12 86 ARG A C 1
ATOM 688 O O . ARG A 1 86 ? 5.793 -0.896 -15.610 1.00 89.12 86 ARG A O 1
ATOM 695 N N . ASP A 1 87 ? 4.422 -1.179 -13.856 1.00 91.62 87 ASP A N 1
ATOM 696 C CA . ASP A 1 87 ? 3.621 0.025 -14.095 1.00 91.62 87 ASP A CA 1
ATOM 697 C C . ASP A 1 87 ? 4.039 1.152 -13.140 1.00 91.62 87 ASP A C 1
ATOM 699 O O . ASP A 1 87 ? 3.447 1.376 -12.084 1.00 91.62 87 ASP A O 1
ATOM 703 N N . LEU A 1 88 ? 5.090 1.887 -13.518 1.00 93.19 88 LEU A N 1
ATOM 704 C CA . LEU A 1 88 ? 5.576 3.027 -12.735 1.00 93.19 88 LEU A CA 1
ATOM 705 C C . LEU A 1 88 ? 4.502 4.108 -12.534 1.00 93.19 88 LEU A C 1
ATOM 707 O O . LEU A 1 88 ? 4.492 4.762 -11.489 1.00 93.19 88 LEU A O 1
ATOM 711 N N . GLY A 1 89 ? 3.602 4.293 -13.505 1.00 92.56 89 GLY A N 1
ATOM 712 C CA . GLY A 1 89 ? 2.482 5.224 -13.391 1.00 92.56 89 GLY A CA 1
ATOM 713 C C . GLY A 1 89 ? 1.576 4.828 -12.231 1.00 92.56 89 GLY A C 1
ATOM 714 O O . GLY A 1 89 ? 1.449 5.586 -11.264 1.00 92.56 89 GLY A O 1
ATOM 715 N N . ALA A 1 90 ? 1.051 3.604 -12.272 1.00 93.25 90 ALA A N 1
ATOM 716 C CA . ALA A 1 90 ? 0.180 3.063 -11.233 1.00 93.25 90 ALA A CA 1
ATOM 717 C C . ALA A 1 90 ? 0.861 3.037 -9.853 1.00 93.25 90 ALA A C 1
ATOM 719 O O . ALA A 1 90 ? 0.268 3.467 -8.863 1.00 93.25 90 ALA A O 1
ATOM 720 N N . VAL A 1 91 ? 2.134 2.628 -9.775 1.00 95.69 91 VAL A N 1
ATOM 721 C CA . VAL A 1 91 ? 2.897 2.602 -8.513 1.00 95.69 91 VAL A CA 1
ATOM 722 C C . VAL A 1 91 ? 3.072 4.007 -7.919 1.00 95.69 91 VAL A C 1
ATOM 724 O O . VAL A 1 91 ? 2.933 4.189 -6.705 1.00 95.69 91 VAL A O 1
ATOM 727 N N . ARG A 1 92 ? 3.324 5.035 -8.742 1.00 95.56 92 ARG A N 1
ATOM 728 C CA . ARG A 1 92 ? 3.376 6.436 -8.282 1.00 95.56 92 ARG A CA 1
ATOM 729 C C . ARG A 1 92 ? 2.026 6.918 -7.761 1.00 95.56 92 ARG A C 1
ATOM 731 O O . ARG A 1 92 ? 1.980 7.635 -6.757 1.00 95.56 92 ARG A O 1
ATOM 738 N N . GLU A 1 93 ? 0.935 6.583 -8.448 1.00 94.12 93 GLU A N 1
ATOM 739 C CA . GLU A 1 93 ? -0.416 6.944 -8.007 1.00 94.12 93 GLU A CA 1
ATOM 740 C C . GLU A 1 93 ? -0.762 6.285 -6.673 1.00 94.12 93 GLU A C 1
ATOM 742 O O . GLU A 1 93 ? -1.145 6.987 -5.734 1.00 94.12 93 GLU A O 1
ATOM 747 N N . LEU A 1 94 ? -0.517 4.980 -6.564 1.00 95.31 94 LEU A N 1
ATOM 748 C CA . LEU A 1 94 ? -0.703 4.197 -5.349 1.00 95.31 94 LEU A CA 1
ATOM 749 C C . LEU A 1 94 ? 0.092 4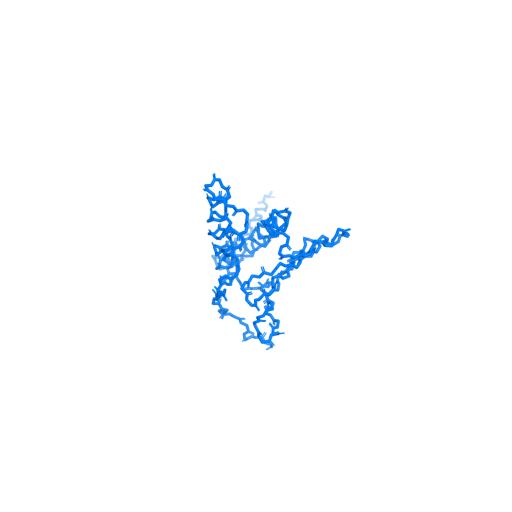.782 -4.175 1.00 95.31 94 LEU A C 1
ATOM 751 O O . LEU A 1 94 ? -0.484 5.065 -3.125 1.00 95.31 94 LEU A O 1
ATOM 755 N N . TYR A 1 95 ? 1.391 5.044 -4.353 1.00 96.62 95 TYR A N 1
ATOM 756 C CA . TYR A 1 95 ? 2.218 5.626 -3.293 1.00 96.62 95 TYR A CA 1
ATOM 757 C C . TYR A 1 95 ? 1.694 6.990 -2.824 1.00 96.62 95 TYR A C 1
ATOM 759 O O . TYR A 1 95 ? 1.623 7.259 -1.624 1.00 96.62 95 TYR A O 1
ATOM 767 N N . ARG A 1 96 ? 1.314 7.862 -3.763 1.00 95.94 96 ARG A N 1
ATOM 768 C CA . ARG A 1 96 ? 0.787 9.198 -3.459 1.00 95.94 96 ARG A CA 1
ATOM 769 C C . ARG A 1 96 ? -0.531 9.127 -2.695 1.00 95.94 96 ARG A C 1
ATOM 771 O O . ARG A 1 96 ? -0.695 9.873 -1.731 1.00 95.94 96 ARG A O 1
ATOM 778 N N . GLU A 1 97 ? -1.442 8.248 -3.097 1.00 95.31 97 GLU A N 1
ATOM 779 C CA . GLU A 1 97 ? -2.728 8.087 -2.420 1.00 95.31 97 GLU A CA 1
ATOM 780 C C . GLU A 1 97 ? -2.561 7.466 -1.026 1.00 95.31 97 GLU A C 1
ATOM 782 O O . GLU A 1 97 ? -3.111 7.995 -0.058 1.00 95.31 97 GLU A O 1
ATOM 787 N N . LEU A 1 98 ? -1.734 6.422 -0.882 1.00 96.69 98 LEU A N 1
ATOM 788 C CA . LEU A 1 98 ? -1.406 5.836 0.422 1.00 96.69 98 LEU A CA 1
ATOM 789 C C . LEU A 1 98 ? -0.782 6.863 1.363 1.00 96.69 98 LEU A C 1
ATOM 791 O O . LEU A 1 98 ? -1.201 6.987 2.512 1.00 96.69 98 LEU A O 1
ATOM 795 N N . LYS A 1 99 ? 0.190 7.638 0.872 1.00 97.25 99 LYS A N 1
ATOM 796 C CA . LYS A 1 99 ? 0.834 8.692 1.655 1.00 97.25 99 LYS A CA 1
ATOM 797 C C . LYS A 1 99 ? -0.179 9.743 2.109 1.00 97.25 99 LYS A C 1
ATOM 799 O O . LYS A 1 99 ? -0.200 10.089 3.286 1.00 97.25 99 LYS A O 1
ATOM 804 N N . ARG A 1 100 ? -1.056 10.203 1.210 1.00 96.88 100 ARG A N 1
ATOM 805 C CA . ARG A 1 100 ? -2.116 11.170 1.534 1.00 96.88 100 ARG A CA 1
ATOM 806 C C . ARG A 1 100 ? -3.053 10.632 2.620 1.00 96.88 100 ARG A C 1
ATOM 808 O O . ARG A 1 100 ? -3.381 11.357 3.556 1.00 96.88 100 ARG A O 1
ATOM 815 N N . ARG A 1 101 ? -3.481 9.369 2.514 1.00 96.19 101 ARG A N 1
ATOM 816 C CA . ARG A 1 101 ? -4.334 8.722 3.525 1.00 96.19 101 ARG A CA 1
ATOM 817 C C . ARG A 1 101 ? -3.611 8.530 4.855 1.00 96.19 101 ARG A C 1
ATOM 819 O O . ARG A 1 101 ? -4.217 8.758 5.894 1.00 96.19 101 ARG A O 1
ATOM 826 N N . ALA A 1 102 ? -2.328 8.177 4.836 1.00 96.69 102 ALA A N 1
ATOM 827 C CA . ALA A 1 102 ? -1.510 8.061 6.040 1.00 96.69 102 ALA A CA 1
ATOM 828 C C . ALA A 1 102 ? -1.356 9.410 6.763 1.00 96.69 102 ALA A C 1
ATOM 830 O O . ALA A 1 102 ? -1.510 9.474 7.979 1.00 96.69 102 ALA A O 1
ATOM 831 N N . GLU A 1 103 ? -1.124 10.498 6.024 1.00 96.50 103 GLU A N 1
ATOM 832 C CA . GLU A 1 103 ? -1.066 11.857 6.579 1.00 96.50 103 GLU A CA 1
ATOM 833 C C . GLU A 1 103 ? -2.424 12.299 7.153 1.00 96.50 103 GLU A C 1
ATOM 835 O O . GLU A 1 103 ? -2.483 12.862 8.247 1.00 96.50 103 GLU A O 1
ATOM 840 N N . GLU A 1 104 ? -3.531 12.005 6.458 1.00 95.81 104 GLU A N 1
ATOM 841 C CA . GLU A 1 104 ? -4.890 12.268 6.954 1.00 95.81 104 GLU A CA 1
ATOM 842 C C . GLU A 1 104 ? -5.191 11.444 8.221 1.00 95.81 104 GLU A C 1
ATOM 844 O O . GLU A 1 104 ? -5.735 11.976 9.191 1.00 95.81 104 GLU A O 1
ATOM 849 N N . PHE A 1 105 ? -4.786 10.172 8.254 1.00 96.00 105 PHE A N 1
ATOM 850 C CA . PHE A 1 105 ? -4.892 9.306 9.427 1.00 96.00 105 PHE A CA 1
ATOM 851 C C . PHE A 1 105 ? -4.102 9.864 10.618 1.00 96.00 105 PHE A C 1
ATOM 853 O O . PHE A 1 105 ? -4.665 10.015 11.704 1.00 96.00 105 PHE A O 1
ATOM 860 N N . ASP A 1 106 ? -2.829 10.219 10.419 1.00 94.38 106 ASP A N 1
ATOM 861 C CA . ASP A 1 106 ? -1.960 10.756 11.471 1.00 94.38 106 ASP A CA 1
ATOM 862 C C . ASP A 1 106 ? -2.472 12.114 11.993 1.00 94.38 106 ASP A C 1
ATOM 864 O O . ASP A 1 106 ? -2.384 12.406 13.187 1.00 94.38 106 ASP A O 1
ATOM 868 N N . TYR A 1 107 ? -3.087 12.935 11.140 1.00 94.75 107 TYR A N 1
ATOM 869 C CA . TYR A 1 107 ? -3.772 14.149 11.586 1.00 94.75 107 TYR A CA 1
ATOM 870 C C . TYR A 1 107 ? -5.012 13.832 12.439 1.00 94.75 107 TYR A C 1
ATOM 872 O O . TYR A 1 107 ? -5.242 14.453 13.483 1.00 94.75 107 TYR A O 1
ATOM 880 N N . LEU A 1 108 ? -5.826 12.858 12.024 1.00 93.56 108 LEU A N 1
ATOM 881 C CA . LEU A 1 108 ? -7.049 12.494 12.736 1.00 93.56 108 LEU A CA 1
ATOM 882 C C . LEU A 1 108 ? -6.769 11.788 14.063 1.00 93.56 108 LEU A C 1
ATOM 884 O O . LEU A 1 108 ? -7.499 12.042 15.016 1.00 93.56 108 LEU A O 1
ATOM 888 N N . ILE A 1 109 ? -5.730 10.956 14.170 1.00 91.88 109 ILE A N 1
ATOM 889 C CA . ILE A 1 109 ? -5.400 10.272 15.430 1.00 91.88 109 ILE A CA 1
ATOM 890 C C . ILE A 1 109 ? -4.944 11.259 16.513 1.00 91.88 109 ILE A C 1
ATOM 892 O O . ILE A 1 109 ? -5.230 11.054 17.688 1.00 91.88 109 ILE A O 1
ATOM 896 N N . GLN A 1 110 ? -4.302 12.367 16.126 1.00 89.38 110 GLN A N 1
ATOM 897 C CA . GLN A 1 110 ? -3.884 13.422 17.057 1.00 89.38 110 GLN A CA 1
ATOM 898 C C . GLN A 1 110 ? -5.058 14.252 17.595 1.00 89.38 110 GLN A C 1
ATOM 900 O O . GLN A 1 110 ? -4.972 14.799 18.691 1.00 89.38 110 GLN A O 1
ATOM 905 N N . ASN A 1 111 ? -6.147 14.368 16.827 1.00 86.19 111 ASN A N 1
ATOM 906 C CA . ASN A 1 111 ? -7.251 15.291 17.116 1.00 86.19 111 ASN A CA 1
ATOM 907 C C . ASN A 1 111 ? -8.582 14.592 17.445 1.00 86.19 111 ASN A C 1
ATOM 909 O O . ASN A 1 111 ? -9.528 15.241 17.894 1.00 86.19 111 ASN A O 1
ATOM 913 N N . ARG A 1 112 ? -8.705 13.294 17.156 1.00 88.31 112 ARG A N 1
ATOM 914 C CA . ARG A 1 112 ? -9.945 12.510 17.256 1.00 88.31 112 ARG A CA 1
ATOM 915 C C . ARG A 1 112 ? -9.662 11.106 17.810 1.00 88.31 112 ARG A C 1
ATOM 917 O O . ARG A 1 112 ? -8.741 10.909 18.588 1.00 88.31 112 ARG A O 1
ATOM 924 N N . SER A 1 113 ? -10.506 10.134 17.458 1.00 90.06 113 SER A N 1
ATOM 925 C CA . SER A 1 113 ? -10.389 8.731 17.866 1.00 90.06 113 SER A CA 1
ATOM 926 C C . SER A 1 113 ? -9.852 7.856 16.736 1.00 90.06 113 SER A C 1
ATOM 928 O O . SER A 1 113 ? -10.120 8.128 15.562 1.00 90.06 113 SER A O 1
ATOM 930 N N . LEU A 1 114 ? -9.204 6.743 17.100 1.00 89.12 114 LEU A N 1
ATOM 931 C CA . LEU A 1 114 ? -8.761 5.702 16.165 1.00 89.12 114 LEU A CA 1
ATOM 932 C C . LEU A 1 114 ? -9.893 5.254 15.234 1.00 89.12 114 LEU A C 1
ATOM 934 O O . LEU A 1 114 ? -9.739 5.283 14.019 1.00 89.12 114 LEU A O 1
ATOM 938 N N . LYS A 1 115 ? -11.081 4.986 15.794 1.00 90.31 115 LYS A N 1
ATOM 939 C CA . LYS A 1 115 ? -12.284 4.615 15.031 1.00 90.31 115 LYS A CA 1
ATOM 940 C C . LYS A 1 115 ? -12.662 5.630 13.948 1.00 90.31 115 LYS A C 1
ATOM 942 O O . LYS A 1 115 ? -13.288 5.263 12.965 1.00 90.31 115 LYS A O 1
ATOM 947 N N . THR A 1 116 ? -12.347 6.911 14.133 1.00 91.19 116 THR A N 1
ATOM 948 C CA . THR A 1 116 ? -12.597 7.934 13.104 1.00 91.19 116 THR A CA 1
ATOM 949 C C . THR A 1 116 ? -11.465 7.991 12.087 1.00 91.19 116 THR A C 1
ATOM 951 O O . THR A 1 116 ? -11.735 8.159 10.903 1.00 91.19 116 THR A O 1
ATOM 954 N N . ALA A 1 117 ? -10.218 7.854 12.539 1.00 93.75 117 ALA A N 1
ATOM 955 C CA . ALA A 1 117 ? -9.041 7.905 11.680 1.00 93.75 117 ALA A CA 1
ATOM 956 C C . ALA A 1 117 ? -9.000 6.728 10.689 1.00 93.75 117 ALA A C 1
ATOM 958 O O . ALA A 1 117 ? -8.741 6.937 9.508 1.00 93.75 117 ALA A O 1
ATOM 959 N N . VAL A 1 118 ? -9.347 5.516 11.136 1.00 94.19 118 VAL A N 1
ATOM 960 C CA . VAL A 1 118 ? -9.382 4.299 10.299 1.00 94.19 118 VAL A CA 1
ATOM 961 C C . VAL A 1 118 ? -10.324 4.449 9.094 1.00 94.19 118 VAL A C 1
ATOM 963 O O . VAL A 1 118 ? -10.007 3.978 8.006 1.00 94.19 118 VAL A O 1
ATOM 966 N N . LYS A 1 119 ? -11.408 5.229 9.220 1.00 93.94 119 LYS A N 1
ATOM 967 C CA . LYS A 1 119 ? -12.358 5.488 8.119 1.00 93.94 119 LYS A CA 1
ATOM 968 C C . LYS A 1 119 ? -11.750 6.164 6.896 1.00 93.94 119 LYS A C 1
ATOM 970 O O . LYS A 1 119 ? -12.374 6.192 5.840 1.00 93.94 119 LYS A O 1
ATOM 975 N N . VAL A 1 120 ? -10.563 6.758 7.016 1.00 95.19 120 VAL A N 1
ATOM 976 C CA . VAL A 1 120 ? -9.833 7.290 5.859 1.00 95.19 120 VAL A CA 1
ATOM 977 C C . VAL A 1 120 ? -9.528 6.180 4.856 1.00 95.19 120 VAL A C 1
ATOM 979 O O . VAL A 1 120 ? -9.595 6.420 3.649 1.00 95.19 120 VAL A O 1
ATOM 982 N N . PHE A 1 121 ? -9.233 4.979 5.348 1.00 95.38 121 PHE A N 1
ATOM 983 C CA . PHE A 1 121 ? -8.907 3.828 4.519 1.00 95.38 121 PHE A CA 1
ATOM 984 C C . PHE A 1 121 ? -10.148 3.135 3.961 1.00 95.38 121 PHE A C 1
ATOM 986 O O . PHE A 1 121 ? -10.057 2.605 2.868 1.00 95.38 121 PHE A O 1
ATOM 993 N N . GLU A 1 122 ? -11.314 3.250 4.604 1.00 93.25 122 GLU A N 1
ATOM 994 C CA . GLU A 1 122 ? -12.602 2.725 4.102 1.00 93.25 122 GLU A CA 1
ATOM 995 C C . GLU A 1 122 ? -13.140 3.482 2.868 1.00 93.25 122 GLU A C 1
ATOM 997 O O . GLU A 1 122 ? -14.073 3.029 2.206 1.00 93.25 122 GLU A O 1
ATOM 1002 N N . LYS A 1 123 ? -12.598 4.667 2.554 1.00 91.75 123 LYS A N 1
ATOM 1003 C CA . LYS A 1 123 ? -13.043 5.463 1.398 1.00 91.75 123 LYS A CA 1
ATOM 1004 C C . LYS A 1 123 ? -12.719 4.739 0.080 1.00 91.75 123 LYS A C 1
ATOM 1006 O O . LYS A 1 123 ? -11.650 4.126 0.001 1.00 91.75 123 LYS A O 1
ATOM 1011 N N . PRO A 1 124 ? -13.544 4.907 -0.978 1.00 88.06 124 PRO A N 1
ATOM 1012 C CA . PRO A 1 124 ? -13.271 4.342 -2.297 1.00 88.06 124 PRO A CA 1
ATOM 1013 C C . PRO A 1 124 ? -11.838 4.613 -2.749 1.00 88.06 124 PRO A C 1
ATOM 1015 O O . PRO A 1 124 ? -11.316 5.718 -2.566 1.00 88.06 124 PRO A O 1
ATOM 1018 N N . PHE A 1 125 ? -11.187 3.584 -3.274 1.00 83.69 125 PHE A N 1
ATOM 1019 C CA . PHE A 1 125 ? -9.798 3.614 -3.701 1.00 83.69 125 PHE A CA 1
ATOM 1020 C C . PHE A 1 125 ? -9.754 3.419 -5.213 1.00 83.69 125 PHE A C 1
ATOM 1022 O O . PHE A 1 125 ? -10.267 2.436 -5.733 1.00 83.69 125 PHE A O 1
ATOM 1029 N N . HIS A 1 126 ? -9.181 4.390 -5.920 1.00 78.06 126 HIS A N 1
ATOM 1030 C CA . HIS A 1 126 ? -9.104 4.370 -7.374 1.00 78.06 126 HIS A CA 1
ATOM 1031 C C . HIS A 1 126 ? -7.697 4.782 -7.790 1.00 78.06 126 HIS A C 1
AT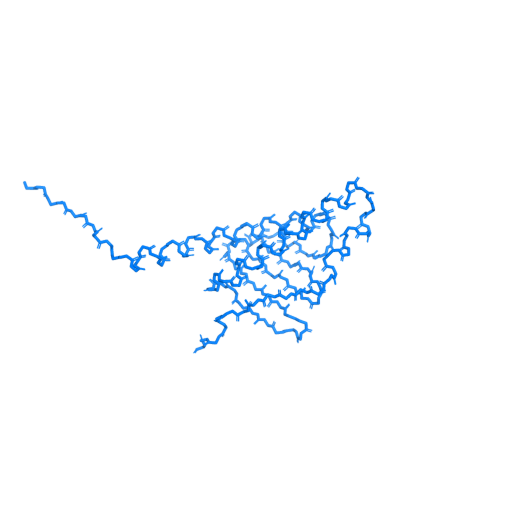OM 1033 O O . HIS A 1 126 ? -7.247 5.877 -7.445 1.00 78.06 126 HIS A O 1
ATOM 1039 N N . ILE A 1 127 ? -7.026 3.921 -8.545 1.00 80.25 127 ILE A N 1
ATOM 1040 C CA . ILE A 1 127 ? -5.774 4.242 -9.230 1.00 80.25 127 ILE A CA 1
ATOM 1041 C C . ILE A 1 127 ? -5.974 4.050 -10.726 1.00 80.25 127 ILE A C 1
ATOM 1043 O O . ILE A 1 127 ? -6.760 3.203 -11.152 1.00 80.25 127 ILE A O 1
ATOM 1047 N N . LYS A 1 128 ? -5.286 4.848 -11.539 1.00 79.31 128 LYS A N 1
ATOM 1048 C CA . LYS A 1 128 ? -5.254 4.623 -12.979 1.00 79.31 128 LYS A CA 1
ATOM 1049 C C . LYS A 1 128 ? -4.233 3.539 -13.274 1.00 79.31 128 LYS A C 1
ATOM 1051 O O . LYS A 1 128 ? -3.052 3.675 -12.966 1.00 79.31 128 LYS A O 1
ATOM 1056 N N . LEU A 1 129 ? -4.715 2.472 -13.889 1.00 76.19 129 LEU A N 1
ATOM 1057 C CA . LEU A 1 129 ? -3.897 1.375 -14.376 1.00 76.19 129 LEU A CA 1
ATOM 1058 C C . LEU A 1 129 ? -3.560 1.706 -15.830 1.00 76.19 129 LEU A C 1
ATOM 1060 O O . LEU A 1 129 ? -4.406 1.564 -16.714 1.00 76.19 129 LEU A O 1
ATOM 1064 N N . GLU A 1 130 ? -2.376 2.266 -16.075 1.00 62.47 130 GLU A N 1
ATOM 1065 C CA . GLU A 1 130 ? -2.035 2.798 -17.398 1.00 62.47 130 GLU A CA 1
ATOM 1066 C C . GLU A 1 130 ? -1.524 1.704 -18.351 1.00 62.47 130 GLU A C 1
ATOM 1068 O O . GLU A 1 130 ? -1.590 1.901 -19.563 1.00 62.47 130 GLU A O 1
ATOM 1073 N N . ASN A 1 131 ? -1.076 0.534 -17.857 1.00 54.91 131 ASN A N 1
ATOM 1074 C CA . ASN A 1 131 ? -0.394 -0.462 -18.702 1.00 54.91 131 ASN A CA 1
ATOM 1075 C C . ASN A 1 131 ? -0.670 -1.957 -18.406 1.00 54.91 131 ASN A C 1
ATOM 1077 O O . ASN A 1 131 ? 0.219 -2.785 -18.597 1.00 54.91 131 ASN A O 1
ATOM 1081 N N . LEU A 1 132 ? -1.885 -2.368 -18.030 1.00 52.22 132 LEU A N 1
ATOM 1082 C CA . LEU A 1 132 ? -2.172 -3.804 -17.790 1.00 52.22 132 LEU A CA 1
ATOM 1083 C C . LEU A 1 132 ? -2.377 -4.662 -19.050 1.00 52.22 132 LEU A C 1
ATOM 1085 O O . LEU A 1 132 ? -2.473 -5.886 -18.979 1.00 52.22 132 LEU A O 1
ATOM 1089 N N . ALA A 1 133 ? -2.418 -4.050 -20.231 1.00 39.28 133 ALA A N 1
ATOM 1090 C CA . ALA A 1 133 ? -2.700 -4.750 -21.477 1.00 39.28 133 ALA A CA 1
ATOM 1091 C C . ALA A 1 133 ? -1.432 -5.048 -22.289 1.00 39.28 133 ALA A C 1
ATOM 1093 O O . ALA A 1 133 ? -1.294 -4.528 -23.393 1.00 39.28 133 ALA A O 1
ATOM 1094 N N . ARG A 1 134 ? -0.522 -5.895 -21.788 1.00 41.75 134 ARG A N 1
ATOM 1095 C CA . ARG A 1 134 ? 0.419 -6.660 -22.641 1.00 41.75 134 ARG A CA 1
ATOM 1096 C C . ARG A 1 134 ? 0.705 -8.043 -22.041 1.00 41.75 134 ARG A C 1
ATOM 1098 O O . ARG A 1 134 ? 1.738 -8.241 -21.408 1.00 41.75 134 ARG A O 1
ATOM 1105 N N . LYS A 1 135 ? -0.235 -8.972 -22.252 1.00 38.47 135 LYS A N 1
ATOM 1106 C CA . LYS A 1 135 ? 0.071 -10.411 -22.325 1.00 38.47 135 LYS A CA 1
ATOM 1107 C C . LYS A 1 135 ? 0.828 -10.708 -23.616 1.00 38.47 135 LYS A C 1
ATOM 1109 O O . LYS A 1 135 ? 0.507 -10.051 -24.633 1.00 38.47 135 LYS A O 1
#

Secondary structure (DSSP, 8-state):
----------HHHHHHHHHHHHHHHHHHHHHHHHHHHHHHH--EEEE-SSS-EEEEEETTEEEEEETTTTEEEEE-TT--EEE-TT-HHHHHHHHHHHHHHHHHHHHHHHHS-HHHHGGGTTS------------

pLDDT: mean 87.41, std 14.72, range [38.47, 98.0]

Sequence (135 aa):
MKKKNGAEFGESEIQILQESRELGELKYKIHELLKKLIVKTELGELEEGWADDINFDIGACTIYSCGYYSQLTLTDEDGEEHELDRDLGAVRELYRELKRRAEEFDYLIQNRSLKTAVKVFEKPFHIKLENLARK